Protein AF-A0A380MY79-F1 (afdb_monomer)

Radius of gyration: 22.29 Å; Cα contacts (8 Å, |Δi|>4): 73; chains: 1; bounding box: 69×25×64 Å

Sequence (137 aa):
MMRQILLFMTLLFFSVSGFASNVRINKLVNLNFEYVRLVKLVSDDCLKTTQKLLGLPDSQDLWISAMGCYSFLLEKREKLEREVLIPLRRLKFPQGELTQKEKDFVALVYIADDNIEEIAKQLEPLIKKYRFKKKRK

Foldseek 3Di:
DPPVVVVVVVVVVVVVL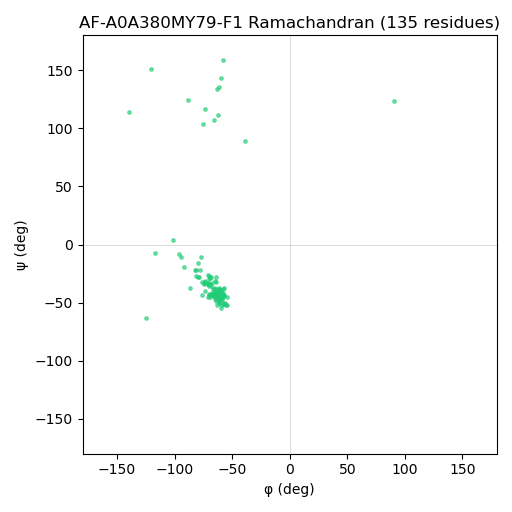QVVLVVLLVVLLVVCVVVLVVLLVLLVVLLVLLVVCVVDPDDVVSVVSNVVSLVVLVVSLVCLVVSPVVSVVPRPNDPDDDDPSSVVSVVSSVSSNVSSVVSCVRVVVVVVVVVVVVVVD

Structure (mmCIF, N/CA/C/O backbone):
data_AF-A0A380MY79-F1
#
_entry.id   AF-A0A380MY79-F1
#
loop_
_atom_site.group_PDB
_atom_site.id
_atom_site.type_symbol
_atom_site.label_atom_id
_atom_site.label_alt_id
_atom_site.label_comp_id
_atom_site.label_asym_id
_atom_site.label_entity_id
_atom_site.label_seq_id
_atom_site.pdbx_PDB_ins_code
_atom_site.Cartn_x
_atom_site.Cartn_y
_atom_site.Cartn_z
_atom_site.occupancy
_atom_site.B_iso_or_equiv
_atom_site.auth_seq_id
_atom_site.auth_comp_id
_atom_site.auth_asym_id
_atom_site.auth_atom_id
_atom_site.pdbx_PDB_model_num
ATOM 1 N N . MET A 1 1 ? -41.201 -15.421 39.524 1.00 53.03 1 MET A N 1
ATOM 2 C CA . MET A 1 1 ? -40.359 -14.202 39.461 1.00 53.03 1 MET A CA 1
ATOM 3 C C . MET A 1 1 ? -38.878 -14.450 39.102 1.00 53.03 1 MET A C 1
ATOM 5 O O . MET A 1 1 ? -38.112 -13.506 39.159 1.00 53.03 1 MET A O 1
ATOM 9 N N . MET A 1 2 ? -38.446 -15.642 38.647 1.00 50.81 2 MET A N 1
ATOM 10 C CA . MET A 1 2 ? -37.028 -15.881 38.273 1.00 50.81 2 MET A CA 1
ATOM 11 C C . MET A 1 2 ? -36.694 -15.745 36.771 1.00 50.81 2 MET A C 1
ATOM 13 O O . MET A 1 2 ? -35.526 -15.754 36.401 1.00 50.81 2 MET A O 1
ATOM 17 N N . ARG A 1 3 ? -37.686 -15.595 35.880 1.00 48.75 3 ARG A N 1
ATOM 18 C CA . ARG A 1 3 ? -37.451 -15.568 34.418 1.00 48.75 3 ARG A CA 1
ATOM 19 C C . ARG A 1 3 ? -36.981 -14.218 33.857 1.00 48.75 3 ARG A C 1
ATOM 21 O O . ARG A 1 3 ? -36.368 -14.203 32.798 1.00 48.75 3 ARG A O 1
ATOM 28 N N . GLN A 1 4 ? -37.230 -13.102 34.546 1.00 49.47 4 GLN A N 1
ATOM 29 C CA . GLN A 1 4 ? -36.862 -11.765 34.046 1.00 49.47 4 GLN A CA 1
ATOM 30 C C . GLN A 1 4 ? -35.391 -11.392 34.307 1.00 49.47 4 GLN A C 1
ATOM 32 O O . GLN A 1 4 ? -34.831 -10.587 33.570 1.00 49.47 4 GLN A O 1
ATOM 37 N N . ILE A 1 5 ? -34.729 -12.025 35.283 1.00 55.19 5 ILE A N 1
ATOM 38 C CA . ILE A 1 5 ? -33.322 -11.736 35.624 1.00 55.19 5 ILE A CA 1
ATOM 39 C C . ILE A 1 5 ? -32.357 -12.307 34.564 1.00 55.19 5 ILE A C 1
ATOM 41 O O . ILE A 1 5 ? -31.341 -11.691 34.245 1.00 55.19 5 ILE A O 1
ATOM 45 N N . LEU A 1 6 ? -32.706 -13.437 33.937 1.00 49.19 6 LEU A N 1
ATOM 46 C CA . LEU A 1 6 ? -31.890 -14.074 32.890 1.00 49.19 6 LEU A CA 1
ATOM 47 C C . LEU A 1 6 ? -31.851 -13.287 31.564 1.00 49.19 6 LEU A C 1
ATOM 49 O O . LEU A 1 6 ? -30.859 -13.354 30.836 1.00 49.19 6 LEU A O 1
ATOM 53 N N . LEU A 1 7 ? -32.889 -12.500 31.267 1.00 49.69 7 LEU A N 1
ATOM 54 C CA . LEU A 1 7 ? -32.935 -11.632 30.082 1.00 49.69 7 LEU A CA 1
ATOM 55 C C . LEU A 1 7 ? -32.076 -10.368 30.246 1.00 49.69 7 LEU A C 1
ATOM 57 O O . LEU A 1 7 ? -31.468 -9.909 29.285 1.00 49.69 7 LEU A O 1
ATOM 61 N N . PHE A 1 8 ? -31.951 -9.839 31.465 1.00 47.34 8 PHE A N 1
ATOM 62 C CA . PHE A 1 8 ? -31.113 -8.662 31.724 1.00 47.34 8 PHE A CA 1
ATOM 63 C C . PHE A 1 8 ? -29.611 -8.982 31.713 1.00 47.34 8 PHE A C 1
ATOM 65 O O . PHE A 1 8 ? -28.807 -8.173 31.253 1.00 47.34 8 PHE A O 1
ATOM 72 N N . MET A 1 9 ? -29.223 -10.181 32.160 1.00 46.88 9 MET A N 1
ATOM 73 C CA . MET A 1 9 ? -27.822 -10.616 32.141 1.00 46.88 9 MET A CA 1
ATOM 74 C C . MET A 1 9 ? -27.304 -10.901 30.726 1.00 46.88 9 MET A C 1
ATOM 76 O O . MET A 1 9 ? -26.146 -10.625 30.444 1.00 46.88 9 MET A O 1
ATOM 80 N N . THR A 1 10 ? -28.140 -11.387 29.806 1.00 51.31 10 THR A N 1
ATOM 81 C CA . THR A 1 10 ? -27.714 -11.651 28.419 1.00 51.31 10 THR A CA 1
ATOM 82 C C . THR A 1 10 ? -27.517 -10.370 27.602 1.00 51.31 10 THR A C 1
ATOM 84 O O . THR A 1 10 ? -26.600 -10.317 26.787 1.00 51.31 10 THR A O 1
ATOM 87 N N . LEU A 1 11 ? -28.271 -9.298 27.869 1.00 46.75 11 LEU A N 1
ATOM 88 C CA . LEU A 1 11 ? -28.120 -8.006 27.180 1.00 46.75 11 LEU A CA 1
ATOM 89 C C . LEU A 1 11 ? -26.834 -7.242 27.549 1.00 46.75 11 LEU A C 1
ATOM 91 O O . LEU A 1 11 ? -26.320 -6.480 26.730 1.00 46.75 11 LEU A O 1
ATOM 95 N N . LEU A 1 12 ? -26.270 -7.470 28.739 1.00 47.84 12 LEU A N 1
ATOM 96 C CA . LEU A 1 12 ? -25.027 -6.819 29.172 1.00 47.84 12 LEU A CA 1
ATOM 97 C C . LEU A 1 12 ? -23.764 -7.433 28.548 1.00 47.84 12 LEU A C 1
ATOM 99 O O . LEU A 1 12 ? -22.750 -6.749 28.444 1.00 47.84 12 LEU A O 1
ATOM 103 N N . PHE A 1 13 ? -23.803 -8.684 28.080 1.00 46.03 13 PHE A N 1
ATOM 104 C CA . PHE A 1 13 ? -22.636 -9.303 27.435 1.00 46.03 13 PHE A CA 1
ATOM 105 C C . PHE A 1 13 ? -22.465 -8.901 25.962 1.00 46.03 13 PHE A C 1
ATOM 107 O O . PHE A 1 13 ? -21.334 -8.860 25.480 1.00 46.03 13 PHE A O 1
ATOM 114 N N . PHE A 1 14 ? -23.543 -8.546 25.252 1.00 46.09 14 PHE A N 1
ATOM 115 C CA . PHE A 1 14 ? -23.455 -8.149 23.838 1.00 46.09 14 PHE A CA 1
ATOM 116 C C . PHE A 1 14 ? -22.973 -6.703 23.630 1.00 46.09 14 PHE A C 1
ATOM 118 O O . PHE A 1 14 ? -22.326 -6.408 22.622 1.00 46.09 14 PHE A O 1
ATOM 125 N N . SER A 1 15 ? -23.214 -5.798 24.582 1.00 46.09 15 SER A N 1
ATOM 126 C CA . SER A 1 15 ? -22.810 -4.387 24.473 1.00 46.09 15 SER A CA 1
ATOM 127 C C . SER A 1 15 ? -21.327 -4.145 24.795 1.00 46.09 15 SER A C 1
ATOM 129 O O . SER A 1 15 ? -20.705 -3.250 24.218 1.00 46.09 15 SER A O 1
ATOM 131 N N . VAL A 1 16 ? -20.713 -4.977 25.642 1.00 52.81 16 VAL A N 1
ATOM 132 C CA . VAL A 1 16 ? -19.299 -4.826 26.042 1.00 52.81 16 VAL A CA 1
ATOM 133 C C . VAL A 1 16 ? -18.338 -5.172 24.895 1.00 52.81 16 VAL A C 1
ATOM 135 O O . VAL A 1 16 ? -17.301 -4.523 24.730 1.00 52.81 16 VAL A O 1
ATOM 138 N N . SER A 1 17 ? -18.689 -6.143 24.044 1.00 54.09 17 SER A N 1
ATOM 139 C CA . SER A 1 17 ? -17.860 -6.538 22.895 1.00 54.09 17 SER A CA 1
ATOM 140 C C . SER A 1 17 ? -17.759 -5.466 21.804 1.00 54.09 17 SER A C 1
ATOM 142 O O . SER A 1 17 ? -16.703 -5.334 21.177 1.00 54.09 17 SER A O 1
ATOM 144 N N . GLY A 1 18 ? -18.819 -4.678 21.593 1.00 55.28 18 GLY A N 1
ATOM 145 C CA . GLY A 1 18 ? -18.816 -3.578 20.622 1.00 55.28 18 GLY A CA 1
A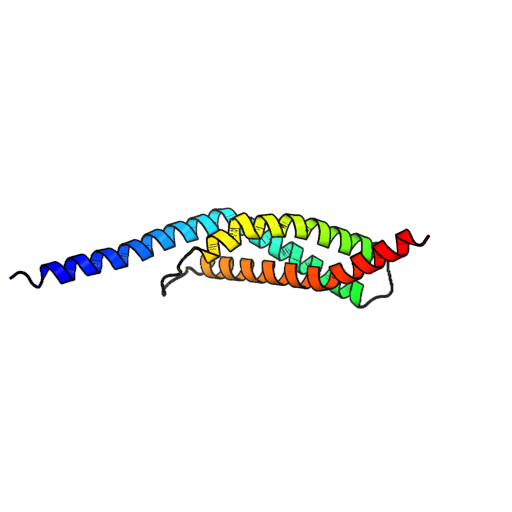TOM 146 C C . GLY A 1 18 ? -17.926 -2.418 21.072 1.00 55.28 18 GLY A C 1
ATOM 147 O O . GLY A 1 18 ? -17.092 -1.933 20.310 1.00 55.28 18 GLY A O 1
ATOM 148 N N . PHE A 1 19 ? -18.016 -2.049 22.353 1.00 57.03 19 PHE A N 1
ATOM 149 C CA . PHE A 1 19 ? -17.244 -0.945 22.930 1.00 57.03 19 PHE A CA 1
ATOM 150 C C . PHE A 1 19 ? -15.732 -1.219 22.930 1.00 57.03 19 PHE A C 1
ATOM 152 O O . PHE A 1 19 ? -14.936 -0.377 22.513 1.00 57.03 19 PHE A O 1
ATOM 159 N N . ALA A 1 20 ? -15.321 -2.429 23.327 1.00 59.22 20 ALA A N 1
ATOM 160 C CA . ALA A 1 20 ? -13.911 -2.819 23.330 1.00 59.22 20 ALA A CA 1
ATOM 161 C C . ALA A 1 20 ? -13.303 -2.876 21.916 1.00 59.22 20 ALA A C 1
ATOM 163 O O . ALA A 1 20 ? -12.116 -2.595 21.743 1.00 59.22 20 ALA A O 1
ATOM 164 N N . SER A 1 21 ? -14.104 -3.221 20.905 1.00 64.25 21 SER A N 1
ATOM 165 C CA . SER A 1 21 ? -13.662 -3.259 19.506 1.00 64.25 21 SER A CA 1
ATOM 166 C C . SER A 1 21 ? -13.497 -1.846 18.932 1.00 64.25 21 SER A C 1
ATOM 168 O O . SER A 1 21 ? -12.478 -1.572 18.296 1.00 64.25 21 SER A O 1
ATOM 170 N N . ASN A 1 22 ? -14.409 -0.923 19.263 1.00 69.06 22 ASN A N 1
ATOM 171 C CA . ASN A 1 22 ? -14.333 0.489 18.863 1.00 69.06 22 ASN A CA 1
ATOM 172 C C . ASN A 1 22 ? -13.107 1.215 19.448 1.00 69.06 22 ASN A C 1
ATOM 174 O O . ASN A 1 22 ? -12.420 1.956 18.749 1.00 69.06 22 ASN A O 1
ATOM 178 N N . VAL A 1 23 ? -12.748 0.956 20.709 1.00 74.75 23 VAL A N 1
ATOM 179 C CA . VAL A 1 23 ? -11.529 1.544 21.301 1.00 74.75 23 VAL A CA 1
ATOM 180 C C . VAL A 1 23 ? -10.260 1.029 20.606 1.00 74.75 23 VAL A C 1
ATOM 182 O O . VAL A 1 23 ? -9.307 1.781 20.389 1.00 74.75 23 VAL A O 1
ATOM 185 N N . ARG A 1 24 ? -10.235 -0.255 20.222 1.00 82.44 24 ARG A N 1
ATOM 186 C CA . ARG A 1 24 ? -9.073 -0.865 19.559 1.00 82.44 24 ARG A CA 1
ATOM 187 C C . ARG A 1 24 ? -8.879 -0.351 18.135 1.00 82.44 24 ARG A C 1
ATOM 189 O O . ARG A 1 24 ? -7.738 -0.069 17.771 1.00 82.44 24 ARG A O 1
ATOM 196 N N . ILE A 1 25 ? -9.953 -0.203 17.352 1.00 85.94 25 ILE A N 1
ATOM 197 C CA . ILE A 1 25 ? -9.837 0.332 15.990 1.00 85.94 25 ILE A CA 1
ATOM 198 C C . ILE A 1 25 ? -9.421 1.802 15.999 1.00 85.94 25 ILE A C 1
ATOM 200 O O . ILE A 1 25 ? -8.506 2.170 15.270 1.00 85.94 25 ILE A O 1
ATOM 204 N N . ASN A 1 26 ? -9.987 2.618 16.890 1.00 87.50 26 ASN A N 1
ATOM 205 C CA . ASN A 1 26 ? -9.616 4.024 17.005 1.00 87.50 26 ASN A CA 1
ATOM 206 C C . ASN A 1 26 ? -8.118 4.190 17.321 1.00 87.50 26 ASN A C 1
ATOM 208 O O . ASN A 1 26 ? -7.421 4.987 16.690 1.00 87.50 26 ASN A O 1
ATOM 212 N N . LYS A 1 27 ? -7.596 3.370 18.244 1.00 89.69 27 LYS A N 1
ATOM 213 C CA . LYS A 1 27 ? -6.163 3.336 18.562 1.00 89.69 27 LYS A CA 1
ATOM 214 C C . LYS A 1 27 ? -5.321 2.916 17.355 1.00 89.69 27 LYS A C 1
ATOM 216 O O . LYS A 1 27 ? -4.312 3.560 17.079 1.00 89.69 27 LYS A O 1
ATOM 221 N N . LEU A 1 28 ? -5.729 1.867 16.635 1.00 90.94 28 LEU A N 1
ATOM 222 C CA . LEU A 1 28 ? -5.031 1.396 15.435 1.00 90.94 28 LEU A CA 1
ATOM 223 C C . LEU A 1 28 ? -4.956 2.493 14.365 1.00 90.94 28 LEU A C 1
ATOM 225 O O . LEU A 1 28 ? -3.874 2.758 13.842 1.00 90.94 28 LEU A O 1
ATOM 229 N N . VAL A 1 29 ? -6.087 3.147 14.097 1.00 92.12 29 VAL A N 1
ATOM 230 C CA . VAL A 1 29 ? -6.218 4.245 13.134 1.00 92.12 29 VAL A CA 1
ATOM 231 C C . VAL A 1 29 ? -5.311 5.401 13.531 1.00 92.12 29 VAL A C 1
ATOM 233 O O . VAL A 1 29 ? -4.471 5.810 12.741 1.00 92.12 29 VAL A O 1
ATOM 236 N N . ASN A 1 30 ? -5.413 5.909 14.759 1.00 92.12 30 ASN A N 1
ATOM 237 C CA . ASN A 1 30 ? -4.636 7.079 15.175 1.00 92.12 30 ASN A CA 1
ATOM 238 C C . ASN A 1 30 ? -3.122 6.835 15.178 1.00 92.12 30 ASN A C 1
ATOM 240 O O . ASN A 1 30 ? -2.370 7.759 14.887 1.00 92.12 30 ASN A O 1
ATOM 244 N N . LEU A 1 31 ? -2.677 5.609 15.465 1.00 94.56 31 LEU A N 1
ATOM 245 C CA . LEU A 1 31 ? -1.256 5.260 15.429 1.00 94.56 31 LEU A CA 1
ATOM 246 C C . LEU A 1 31 ? -0.708 5.122 14.003 1.00 94.56 31 LEU A C 1
ATOM 248 O O . LEU A 1 31 ? 0.461 5.422 13.778 1.00 94.56 31 LEU A O 1
ATOM 252 N N . ASN A 1 32 ? -1.525 4.665 13.048 1.00 95.81 32 ASN A N 1
ATOM 253 C CA . ASN A 1 32 ? -1.025 4.214 11.746 1.00 95.81 32 ASN A CA 1
ATOM 254 C C . ASN A 1 32 ? -1.524 5.023 10.546 1.00 95.81 32 ASN A C 1
ATOM 256 O O . ASN A 1 32 ? -1.042 4.784 9.443 1.00 95.81 32 ASN A O 1
ATOM 260 N N . PHE A 1 33 ? -2.461 5.961 10.710 1.00 94.56 33 PHE A N 1
ATOM 261 C CA . PHE A 1 33 ? -3.110 6.637 9.577 1.00 94.56 33 PHE A CA 1
ATOM 262 C C . PHE A 1 33 ? -2.113 7.289 8.611 1.00 94.56 33 PHE A C 1
ATOM 264 O O . PHE A 1 33 ? -2.136 7.010 7.415 1.00 94.56 33 PHE A O 1
ATOM 271 N N . GLU A 1 34 ? -1.196 8.108 9.131 1.00 93.94 34 GLU A N 1
ATOM 272 C CA . GLU A 1 34 ? -0.201 8.803 8.304 1.00 93.94 34 GLU A CA 1
ATOM 273 C C . GLU A 1 34 ? 0.817 7.842 7.690 1.00 93.94 34 GLU A C 1
ATOM 275 O O . GLU A 1 34 ? 1.211 7.999 6.534 1.00 93.94 34 GLU A O 1
ATOM 280 N N . TYR A 1 35 ? 1.191 6.791 8.424 1.00 94.44 35 TYR A N 1
ATOM 281 C CA . TYR A 1 35 ? 2.046 5.739 7.887 1.00 94.44 35 TYR A CA 1
ATOM 282 C C . TYR A 1 35 ? 1.378 5.037 6.696 1.00 94.44 35 TYR A C 1
ATOM 284 O O . TYR A 1 35 ? 1.990 4.917 5.637 1.00 94.44 35 TYR A O 1
ATOM 292 N N . VAL A 1 36 ? 0.111 4.637 6.825 1.00 95.75 36 VAL A N 1
ATOM 293 C CA . VAL A 1 36 ? -0.637 3.982 5.744 1.00 95.75 36 VAL A CA 1
ATOM 294 C C . VAL A 1 36 ? -0.829 4.927 4.555 1.00 95.75 36 VAL A C 1
ATOM 296 O O . VAL A 1 36 ? -0.647 4.498 3.417 1.00 95.75 36 VAL A O 1
ATOM 299 N N . ARG A 1 37 ? -1.114 6.220 4.778 1.00 95.31 37 ARG A N 1
ATOM 300 C CA . ARG A 1 37 ? -1.169 7.217 3.690 1.00 95.31 37 ARG A CA 1
ATOM 301 C C . ARG A 1 37 ? 0.148 7.317 2.933 1.00 95.31 37 ARG A C 1
ATOM 303 O O . ARG A 1 37 ? 0.127 7.352 1.705 1.00 95.31 37 ARG A O 1
ATOM 310 N N . LEU A 1 38 ? 1.274 7.349 3.647 1.00 93.69 38 LEU A N 1
ATOM 311 C CA . LEU A 1 38 ? 2.600 7.381 3.034 1.00 93.69 38 LEU A CA 1
ATOM 312 C C . LEU A 1 38 ? 2.850 6.122 2.198 1.00 93.69 38 LEU A C 1
ATOM 314 O O . LEU A 1 38 ? 3.278 6.230 1.052 1.00 93.69 38 LEU A O 1
ATOM 318 N N . VAL A 1 39 ? 2.563 4.938 2.747 1.00 94.25 39 VAL A N 1
ATOM 319 C CA . VAL A 1 39 ? 2.732 3.671 2.019 1.00 94.25 39 VAL A CA 1
ATOM 320 C C . VAL A 1 39 ? 1.856 3.653 0.770 1.00 94.25 39 VAL A C 1
ATOM 322 O O . VAL A 1 39 ? 2.361 3.339 -0.304 1.00 94.25 39 VAL A O 1
ATOM 325 N N . LYS A 1 40 ? 0.590 4.073 0.876 1.00 95.25 40 LYS A N 1
ATOM 326 C CA . LYS A 1 40 ? -0.322 4.189 -0.266 1.00 95.25 40 LYS A CA 1
ATOM 327 C C . LYS A 1 40 ? 0.252 5.114 -1.338 1.00 95.25 40 LYS A C 1
ATOM 329 O O . LYS A 1 40 ? 0.355 4.703 -2.490 1.00 95.25 40 LYS A O 1
ATOM 334 N N . LEU A 1 41 ? 0.675 6.324 -0.966 1.00 93.56 41 LEU A N 1
ATOM 335 C CA . LEU A 1 41 ? 1.248 7.299 -1.899 1.00 93.56 41 LEU A CA 1
ATOM 336 C C . LEU A 1 41 ? 2.459 6.729 -2.649 1.00 93.56 41 LEU A C 1
ATOM 338 O O . LEU A 1 41 ? 2.505 6.777 -3.874 1.00 93.56 41 LEU A O 1
ATOM 342 N N . VAL A 1 42 ? 3.414 6.148 -1.919 1.00 92.31 42 VAL A N 1
ATOM 343 C CA . VAL A 1 42 ? 4.615 5.574 -2.540 1.00 92.31 42 VAL A CA 1
ATOM 344 C C . VAL A 1 42 ? 4.262 4.364 -3.406 1.00 92.31 42 VAL A C 1
ATOM 346 O O . VAL A 1 42 ? 4.818 4.205 -4.490 1.00 92.31 42 VAL A O 1
ATOM 349 N N . SER A 1 43 ? 3.315 3.531 -2.970 1.00 94.44 43 SER A N 1
ATOM 350 C CA . SER A 1 43 ? 2.863 2.379 -3.751 1.00 94.44 43 SER A CA 1
ATOM 351 C C . SER A 1 43 ? 2.218 2.798 -5.080 1.00 94.44 43 SER A C 1
ATOM 353 O O . SER A 1 43 ? 2.545 2.206 -6.103 1.00 94.44 43 SER A O 1
ATOM 355 N N . ASP A 1 44 ? 1.416 3.870 -5.121 1.00 94.44 44 ASP A N 1
ATOM 356 C CA . ASP A 1 44 ? 0.834 4.385 -6.370 1.00 94.44 44 ASP A CA 1
ATOM 357 C C . ASP A 1 44 ? 1.917 4.827 -7.365 1.00 94.44 44 ASP A C 1
ATOM 359 O O . ASP A 1 44 ? 1.849 4.535 -8.563 1.00 94.44 44 ASP A O 1
ATOM 363 N N . ASP A 1 45 ? 2.933 5.544 -6.885 1.00 93.00 45 ASP A N 1
ATOM 364 C CA . ASP A 1 45 ? 4.016 6.034 -7.740 1.00 93.00 45 ASP A CA 1
ATOM 365 C C . ASP A 1 45 ? 4.924 4.897 -8.222 1.00 93.00 45 ASP A C 1
ATOM 367 O O . ASP A 1 45 ? 5.376 4.884 -9.375 1.00 93.00 45 ASP A O 1
ATOM 371 N N . CYS A 1 46 ? 5.123 3.881 -7.386 1.00 92.75 46 CYS A N 1
ATOM 372 C CA . CYS A 1 46 ? 5.820 2.666 -7.775 1.00 92.75 46 CYS A CA 1
ATOM 373 C C . CYS A 1 46 ? 5.030 1.819 -8.778 1.00 92.75 46 CYS A C 1
ATOM 375 O O . CYS A 1 46 ? 5.633 1.251 -9.692 1.00 92.75 46 CYS A O 1
ATOM 377 N N . LEU A 1 47 ? 3.699 1.790 -8.687 1.00 92.56 47 LEU A N 1
ATOM 378 C CA . LEU A 1 47 ? 2.840 1.1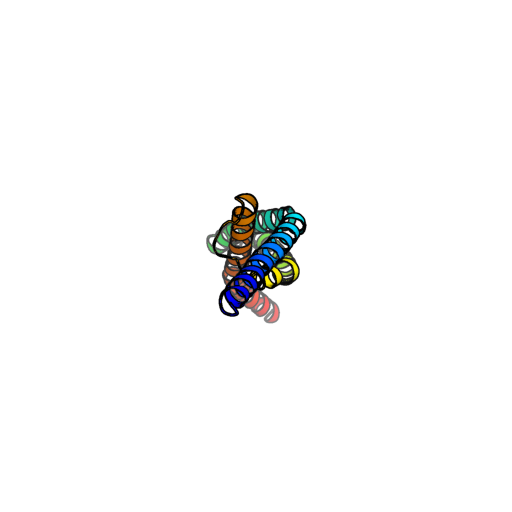15 -9.658 1.00 92.56 47 LEU A CA 1
ATOM 379 C C . LEU A 1 47 ? 2.967 1.772 -11.041 1.00 92.56 47 LEU A C 1
ATOM 381 O O . LEU A 1 47 ? 3.236 1.086 -12.026 1.00 92.56 47 LEU A O 1
ATOM 385 N N . LYS A 1 48 ? 2.918 3.111 -11.111 1.00 92.31 48 LYS A N 1
ATOM 386 C CA . LYS A 1 48 ? 3.165 3.861 -12.360 1.00 92.31 48 LYS A CA 1
ATOM 387 C C . LYS A 1 48 ? 4.558 3.586 -12.928 1.00 92.31 48 LYS A C 1
ATOM 389 O O . LYS A 1 48 ? 4.717 3.433 -14.138 1.00 92.31 48 LYS A O 1
ATOM 394 N N . THR A 1 49 ? 5.577 3.548 -12.070 1.00 90.25 49 THR A N 1
ATOM 395 C CA . THR A 1 49 ? 6.966 3.276 -12.481 1.00 90.25 49 THR A CA 1
ATOM 396 C C . THR A 1 49 ? 7.101 1.873 -13.065 1.00 90.25 49 THR A C 1
ATOM 398 O O . THR A 1 49 ? 7.715 1.693 -14.116 1.00 90.25 49 THR A O 1
ATOM 401 N N . THR A 1 50 ? 6.464 0.889 -12.433 1.00 88.50 50 THR A N 1
ATOM 402 C CA . THR A 1 50 ? 6.479 -0.504 -12.887 1.00 88.50 50 THR A CA 1
ATOM 403 C C . THR A 1 50 ? 5.735 -0.673 -14.211 1.00 88.50 50 THR A C 1
ATOM 405 O O . THR A 1 50 ? 6.253 -1.297 -15.134 1.00 88.50 50 THR A O 1
ATOM 408 N N . GLN A 1 51 ? 4.575 -0.032 -14.366 1.00 89.44 51 GLN A N 1
ATOM 409 C CA . GLN A 1 51 ? 3.830 -0.018 -15.628 1.00 89.44 51 GLN A CA 1
ATOM 410 C C . GLN A 1 51 ? 4.641 0.605 -16.772 1.00 89.44 51 GLN A C 1
ATOM 412 O O . GLN A 1 51 ? 4.665 0.064 -17.877 1.00 89.44 51 GLN A O 1
ATOM 417 N N . LYS A 1 52 ? 5.356 1.710 -16.513 1.00 89.50 52 LYS A N 1
ATOM 418 C CA . LYS A 1 52 ? 6.264 2.321 -17.499 1.00 89.50 52 LYS A CA 1
ATOM 419 C C . LYS A 1 52 ? 7.392 1.374 -17.901 1.00 89.50 52 LYS A C 1
ATOM 421 O O . LYS A 1 52 ? 7.700 1.289 -19.085 1.00 89.50 52 LYS A O 1
ATOM 426 N N . LEU A 1 53 ? 7.982 0.658 -16.940 1.00 86.06 53 LEU A N 1
ATOM 427 C CA . LEU A 1 53 ? 9.027 -0.330 -17.212 1.00 86.06 53 LEU A CA 1
ATOM 428 C C . LEU A 1 53 ? 8.517 -1.469 -18.110 1.00 86.06 53 LEU A C 1
ATOM 430 O O . LEU A 1 53 ? 9.237 -1.906 -19.000 1.00 86.06 53 LEU A O 1
ATOM 434 N N . LEU A 1 54 ? 7.280 -1.933 -17.905 1.00 83.00 54 LEU A N 1
ATOM 435 C CA . LEU A 1 54 ? 6.672 -2.987 -18.726 1.00 83.00 54 LEU A CA 1
ATOM 436 C C . LEU A 1 54 ? 6.362 -2.537 -20.164 1.00 83.00 54 LEU A C 1
ATOM 438 O O . LEU A 1 54 ? 6.341 -3.371 -21.067 1.00 83.00 54 LEU A O 1
ATOM 442 N N . GLY A 1 55 ? 6.092 -1.245 -20.371 1.00 81.81 55 GLY A N 1
ATOM 443 C CA . GLY A 1 55 ? 5.679 -0.690 -21.663 1.00 81.81 55 GLY A CA 1
ATOM 444 C C . GLY A 1 55 ? 6.804 -0.124 -22.535 1.00 81.81 55 GLY A C 1
ATOM 445 O O . GLY A 1 55 ? 6.554 0.189 -23.698 1.00 81.81 55 GLY A O 1
ATOM 446 N N . LEU A 1 56 ? 8.021 0.039 -22.008 1.00 76.12 56 LEU A N 1
ATOM 447 C CA . LEU A 1 56 ? 9.133 0.689 -22.708 1.00 76.12 56 LEU A CA 1
ATOM 448 C C . LEU A 1 56 ? 10.340 -0.251 -22.869 1.00 76.12 56 LEU A C 1
ATOM 450 O O . LEU A 1 56 ? 10.559 -1.122 -22.028 1.00 76.12 56 LEU A O 1
ATOM 454 N N . PRO A 1 57 ? 11.154 -0.083 -23.931 1.00 63.12 57 PRO A N 1
ATOM 455 C CA . PRO A 1 57 ? 12.422 -0.798 -24.059 1.00 63.12 57 PRO A CA 1
ATOM 456 C C . PRO A 1 57 ? 13.356 -0.478 -22.879 1.00 63.12 57 PRO A C 1
ATOM 458 O O . PRO A 1 57 ? 13.371 0.657 -22.405 1.00 63.12 57 PRO A O 1
ATOM 461 N N . ASP A 1 58 ? 14.114 -1.490 -22.429 1.00 67.31 58 ASP A N 1
ATOM 462 C CA . ASP A 1 58 ? 15.034 -1.497 -21.273 1.00 67.31 58 ASP A CA 1
ATOM 463 C C . ASP A 1 58 ? 15.823 -0.176 -21.111 1.00 67.31 58 ASP A C 1
ATOM 465 O O . ASP A 1 58 ? 16.941 -0.029 -21.607 1.00 67.31 58 ASP A O 1
ATOM 469 N N . SER A 1 59 ? 15.265 0.784 -20.369 1.00 79.94 59 SER A N 1
ATOM 470 C CA . SER A 1 59 ? 16.007 1.943 -19.874 1.00 79.94 59 SER A CA 1
ATOM 471 C C . SER A 1 59 ? 16.625 1.579 -18.532 1.00 79.94 59 SER A C 1
ATOM 473 O O . SER A 1 59 ? 15.927 1.172 -17.599 1.00 79.94 59 SER A O 1
ATOM 475 N N . GLN A 1 60 ? 17.944 1.728 -18.429 1.00 82.00 60 GLN A N 1
ATOM 476 C CA . GLN A 1 60 ? 18.680 1.467 -17.196 1.00 82.00 60 GLN A CA 1
ATOM 477 C C . GLN A 1 60 ? 18.148 2.307 -16.024 1.00 82.00 60 GLN A C 1
ATOM 479 O O . GLN A 1 60 ? 18.039 1.792 -14.911 1.00 82.00 60 GLN A O 1
ATOM 484 N N . ASP A 1 61 ? 17.747 3.554 -16.277 1.00 86.25 61 ASP A N 1
ATOM 485 C CA . ASP A 1 61 ? 17.213 4.450 -15.249 1.00 86.25 61 ASP A CA 1
ATOM 486 C C . ASP A 1 61 ? 15.851 3.972 -14.735 1.00 86.25 61 ASP A C 1
ATOM 488 O O . ASP A 1 61 ? 15.640 3.899 -13.524 1.00 86.25 61 ASP A O 1
ATOM 492 N N . LEU A 1 62 ? 14.953 3.548 -15.636 1.00 85.31 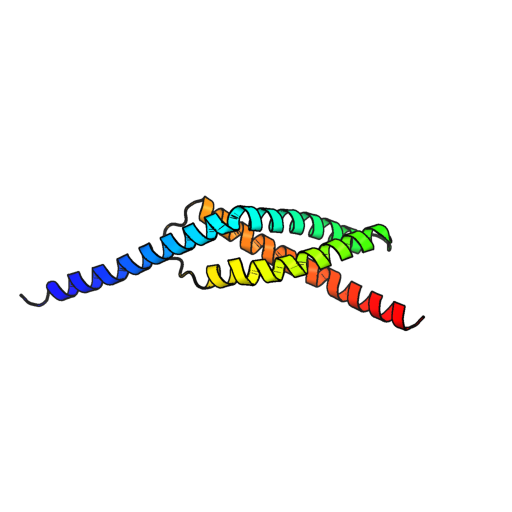62 LEU A N 1
ATOM 493 C CA . LEU A 1 62 ? 13.656 2.974 -15.248 1.00 85.31 62 LEU A CA 1
ATOM 494 C C . LEU A 1 62 ? 13.835 1.705 -14.411 1.00 85.31 62 LEU A C 1
ATOM 496 O O . LEU A 1 62 ? 13.103 1.493 -13.444 1.00 85.31 62 LEU A O 1
ATOM 500 N N . TRP A 1 63 ? 14.833 0.887 -14.743 1.00 86.44 63 TRP A N 1
ATOM 501 C CA . TRP A 1 63 ? 15.191 -0.284 -13.954 1.00 86.44 63 TRP A CA 1
ATOM 502 C C . TRP A 1 63 ? 15.695 0.072 -12.558 1.00 86.44 63 TRP A C 1
ATOM 504 O O . TRP A 1 63 ? 15.271 -0.555 -11.588 1.00 86.44 63 TRP A O 1
ATOM 514 N N . ILE A 1 64 ? 16.570 1.074 -12.427 1.00 87.38 64 ILE A N 1
ATOM 515 C CA . ILE A 1 64 ? 17.054 1.544 -11.121 1.00 87.38 64 ILE A CA 1
ATOM 516 C C . ILE A 1 64 ? 15.876 2.046 -10.278 1.00 87.38 64 ILE A C 1
ATOM 518 O O . ILE A 1 64 ? 15.744 1.646 -9.120 1.00 87.38 64 ILE A O 1
ATOM 522 N N . SER A 1 65 ? 14.982 2.850 -10.861 1.00 89.38 65 SER A N 1
ATOM 523 C CA . SER A 1 65 ? 13.783 3.341 -10.175 1.00 89.38 65 SER A CA 1
ATOM 524 C C .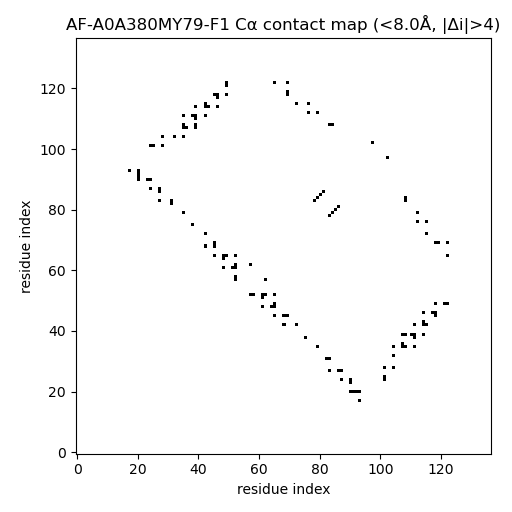 SER A 1 65 ? 12.857 2.203 -9.738 1.00 89.38 65 SER A C 1
ATOM 526 O O . SER A 1 65 ? 12.439 2.164 -8.582 1.00 89.38 65 SER A O 1
ATOM 528 N N . ALA A 1 66 ? 12.585 1.236 -10.617 1.00 88.25 66 ALA A N 1
ATOM 529 C CA . ALA A 1 66 ? 11.756 0.076 -10.299 1.00 88.25 66 ALA A CA 1
ATOM 530 C C . ALA A 1 66 ? 12.367 -0.795 -9.186 1.00 88.25 66 ALA A C 1
ATOM 532 O O . ALA A 1 66 ? 11.662 -1.232 -8.276 1.00 88.25 66 ALA A O 1
ATOM 533 N N . MET A 1 67 ? 13.687 -1.000 -9.203 1.00 86.75 67 MET A N 1
ATOM 534 C CA . MET A 1 67 ? 14.402 -1.721 -8.144 1.00 86.75 67 MET A CA 1
ATOM 535 C C . MET A 1 67 ? 14.377 -0.980 -6.803 1.00 86.75 67 MET A C 1
ATOM 537 O O . MET A 1 67 ? 14.236 -1.620 -5.756 1.00 86.75 67 MET A O 1
ATOM 541 N N . GLY A 1 68 ? 14.496 0.351 -6.825 1.00 88.38 68 GLY A N 1
ATOM 542 C CA . GLY A 1 68 ? 14.340 1.195 -5.640 1.00 88.38 68 GLY A CA 1
ATOM 543 C C . GLY A 1 68 ? 12.940 1.060 -5.041 1.00 88.38 68 GLY A C 1
ATOM 544 O O . GLY A 1 68 ? 12.804 0.784 -3.850 1.00 88.38 68 GLY A O 1
ATOM 545 N N . CYS A 1 69 ? 11.914 1.135 -5.891 1.00 89.06 69 CYS A N 1
ATOM 546 C CA . CYS A 1 69 ? 10.522 0.895 -5.521 1.00 89.06 69 CYS A CA 1
ATOM 547 C C . CYS A 1 69 ? 10.314 -0.473 -4.871 1.00 89.06 69 CYS A C 1
ATOM 549 O O . CYS A 1 69 ? 9.790 -0.560 -3.763 1.00 89.06 69 CYS A O 1
ATOM 551 N N . TYR A 1 70 ? 10.779 -1.541 -5.518 1.00 85.69 70 TYR A N 1
ATOM 552 C CA . TYR A 1 70 ? 10.648 -2.895 -4.987 1.00 85.69 70 TYR A CA 1
ATOM 553 C C . TYR A 1 70 ? 11.322 -3.054 -3.617 1.00 85.69 70 TYR A C 1
ATOM 555 O O . TYR A 1 70 ? 10.735 -3.614 -2.695 1.00 85.69 70 TYR A O 1
ATOM 563 N N . SER A 1 71 ? 12.533 -2.514 -3.455 1.00 87.06 71 SER A N 1
ATOM 564 C CA . SER A 1 71 ? 13.280 -2.617 -2.194 1.00 87.06 71 SER A CA 1
ATOM 565 C C . SER A 1 71 ? 12.584 -1.871 -1.055 1.00 87.06 71 SER A C 1
ATOM 567 O O . SER A 1 71 ? 12.445 -2.415 0.038 1.00 87.06 71 SER A O 1
ATOM 569 N N . PHE A 1 72 ? 12.092 -0.657 -1.319 1.00 85.25 72 PHE A N 1
ATOM 570 C CA . PHE A 1 72 ? 11.337 0.121 -0.338 1.00 85.25 72 PHE A CA 1
ATOM 571 C C . PHE A 1 72 ? 10.036 -0.585 0.060 1.00 85.25 72 PHE A C 1
ATOM 573 O O . PHE A 1 72 ? 9.714 -0.686 1.244 1.00 85.25 72 PHE A O 1
ATOM 580 N N . LEU A 1 73 ? 9.290 -1.109 -0.917 1.00 85.69 73 LEU A N 1
ATOM 581 C CA . LEU A 1 73 ? 7.999 -1.740 -0.656 1.00 85.69 73 LEU A CA 1
ATOM 582 C C . LEU A 1 73 ? 8.126 -3.069 0.088 1.00 85.69 73 LEU A C 1
ATOM 584 O O . LEU A 1 73 ? 7.240 -3.368 0.878 1.00 85.69 73 LEU A O 1
ATOM 588 N N . LEU A 1 74 ? 9.217 -3.827 -0.071 1.00 86.38 74 LEU A N 1
ATOM 589 C CA . LEU A 1 74 ? 9.468 -5.013 0.760 1.00 86.38 74 LEU A CA 1
ATOM 590 C C . LEU A 1 74 ? 9.541 -4.659 2.252 1.00 86.38 74 LEU A C 1
ATOM 592 O O . LEU A 1 74 ? 8.890 -5.308 3.070 1.00 86.38 74 LEU A O 1
ATOM 596 N N . GLU A 1 75 ? 10.276 -3.600 2.600 1.00 88.44 75 GLU A N 1
ATOM 597 C CA . GLU A 1 75 ? 10.371 -3.117 3.982 1.00 88.44 75 GLU A CA 1
ATOM 598 C C . GLU A 1 75 ? 9.005 -2.635 4.493 1.00 88.44 75 GLU A C 1
ATOM 600 O O . GLU A 1 75 ? 8.589 -2.949 5.612 1.00 88.44 75 GLU A O 1
ATOM 605 N N . LYS A 1 76 ? 8.266 -1.883 3.665 1.00 89.31 76 LYS A N 1
ATOM 606 C CA . LYS A 1 76 ? 6.955 -1.361 4.070 1.00 89.31 76 LYS A CA 1
ATOM 607 C C . LYS A 1 76 ? 5.894 -2.448 4.168 1.00 89.31 76 LYS A C 1
ATOM 609 O O . LYS A 1 76 ? 5.076 -2.364 5.074 1.00 89.31 76 LYS A O 1
ATOM 614 N N . ARG A 1 77 ? 5.934 -3.481 3.325 1.00 90.25 77 ARG A N 1
ATOM 615 C CA . ARG A 1 77 ? 5.011 -4.621 3.380 1.00 90.25 77 ARG A CA 1
ATOM 616 C C . ARG A 1 77 ? 5.094 -5.341 4.717 1.00 90.25 77 ARG A C 1
ATOM 618 O O . ARG A 1 77 ? 4.071 -5.615 5.330 1.00 90.25 77 ARG A O 1
ATOM 625 N N . GLU A 1 78 ? 6.307 -5.619 5.190 1.00 91.81 78 GLU A N 1
ATOM 626 C CA . GLU A 1 78 ? 6.502 -6.337 6.452 1.00 91.81 78 GLU A CA 1
ATOM 627 C C . GLU A 1 78 ? 5.937 -5.548 7.643 1.00 91.81 78 GLU A C 1
ATOM 629 O O . GLU A 1 78 ? 5.286 -6.106 8.530 1.00 91.81 78 GLU A O 1
ATOM 634 N N . LYS A 1 79 ? 6.154 -4.229 7.653 1.00 93.19 79 LYS A N 1
ATOM 635 C CA . LYS A 1 79 ? 5.601 -3.344 8.678 1.00 93.19 79 LYS A CA 1
ATOM 636 C C . LYS A 1 79 ? 4.077 -3.201 8.557 1.00 93.19 79 LYS A C 1
ATOM 638 O O . LYS A 1 79 ? 3.394 -3.333 9.569 1.00 93.19 79 LYS A O 1
ATOM 643 N N . LEU A 1 80 ? 3.544 -3.001 7.349 1.00 94.69 80 LEU A N 1
ATOM 644 C CA . LEU A 1 80 ? 2.103 -2.924 7.082 1.00 94.69 80 LEU A CA 1
ATOM 645 C C . LEU A 1 80 ? 1.382 -4.202 7.534 1.00 94.69 80 LEU A C 1
ATOM 647 O O . LEU A 1 80 ? 0.358 -4.119 8.211 1.00 94.69 80 LEU A O 1
ATOM 651 N N . GLU A 1 81 ? 1.943 -5.379 7.247 1.00 94.56 81 GLU A N 1
ATOM 652 C CA . GLU A 1 81 ? 1.363 -6.657 7.669 1.00 94.56 81 GLU A CA 1
ATOM 653 C C . GLU A 1 81 ? 1.318 -6.772 9.199 1.00 94.56 81 GLU A C 1
ATOM 655 O O . GLU A 1 81 ? 0.263 -7.032 9.782 1.00 94.56 81 GLU A O 1
ATOM 660 N N . ARG A 1 82 ? 2.454 -6.541 9.871 1.00 94.75 82 ARG A N 1
ATOM 661 C CA . ARG A 1 82 ? 2.573 -6.738 11.324 1.00 94.75 82 ARG A CA 1
ATOM 662 C C . ARG A 1 82 ? 1.814 -5.709 12.147 1.00 94.75 82 ARG A C 1
ATOM 664 O O . ARG A 1 82 ? 1.170 -6.075 13.129 1.00 94.75 82 ARG A O 1
ATOM 671 N N . GLU A 1 83 ? 1.935 -4.437 11.791 1.00 94.38 83 GLU A N 1
ATOM 672 C CA . GLU A 1 83 ? 1.423 -3.331 12.605 1.00 94.38 83 GLU A CA 1
ATOM 673 C C . GLU A 1 83 ? -0.002 -2.936 12.231 1.00 94.38 83 GLU A C 1
ATOM 675 O O . GLU A 1 83 ? -0.688 -2.316 13.045 1.00 94.38 83 GLU A O 1
ATOM 680 N N . VAL A 1 84 ? -0.468 -3.312 11.033 1.00 94.88 84 VAL A N 1
ATOM 681 C CA . VAL A 1 84 ? -1.767 -2.867 10.525 1.00 94.88 84 VAL A CA 1
ATOM 682 C C . VAL A 1 84 ? -2.672 -4.025 10.127 1.00 94.88 84 VAL A C 1
ATOM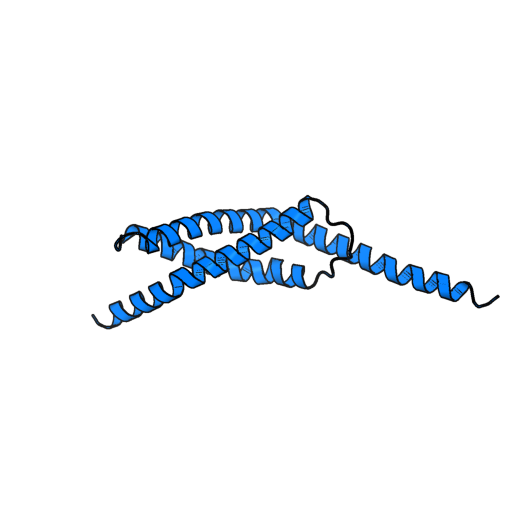 684 O O . VAL A 1 84 ? -3.704 -4.198 10.771 1.00 94.88 84 VAL A O 1
ATOM 687 N N . LEU A 1 85 ? -2.314 -4.845 9.134 1.00 93.44 85 LEU A N 1
ATOM 688 C CA . LEU A 1 85 ? -3.217 -5.878 8.600 1.00 93.44 85 LEU A CA 1
ATOM 689 C C . LEU A 1 85 ? -3.543 -6.965 9.627 1.00 93.44 85 LEU A C 1
ATOM 691 O O . LEU A 1 85 ? -4.715 -7.288 9.812 1.00 93.44 85 LEU A O 1
ATOM 695 N N . ILE A 1 86 ? -2.551 -7.509 10.339 1.00 92.69 86 ILE A N 1
ATOM 696 C CA . ILE A 1 86 ? -2.793 -8.530 11.370 1.00 92.69 86 ILE A CA 1
ATOM 697 C C . ILE A 1 86 ? -3.691 -7.979 12.494 1.00 92.69 86 ILE A C 1
ATOM 699 O O . ILE A 1 86 ? -4.688 -8.633 12.824 1.00 92.69 86 ILE A O 1
ATOM 703 N N . PRO A 1 87 ? -3.410 -6.801 13.091 1.00 91.12 87 PRO A N 1
ATOM 704 C CA . PRO A 1 87 ? -4.326 -6.175 14.040 1.00 91.12 87 PRO A CA 1
ATOM 705 C C . PRO A 1 87 ? -5.718 -5.926 13.460 1.00 91.12 87 PRO A C 1
ATOM 707 O O . PRO A 1 87 ? -6.698 -6.260 14.121 1.00 91.12 87 PRO A O 1
ATOM 710 N N . LEU A 1 88 ? -5.811 -5.409 12.232 1.00 89.56 88 LEU A N 1
ATOM 711 C CA . LEU A 1 88 ? -7.072 -5.095 11.561 1.00 89.56 88 LEU A CA 1
ATOM 712 C C . LEU A 1 88 ? -7.934 -6.346 11.349 1.00 89.56 88 LEU A C 1
ATOM 714 O O . LEU A 1 88 ? -9.108 -6.338 11.700 1.00 89.56 88 LEU A O 1
ATOM 718 N N . ARG A 1 89 ? -7.346 -7.455 10.877 1.00 88.19 89 ARG A N 1
ATOM 719 C CA . ARG A 1 89 ? -8.027 -8.754 10.687 1.00 88.19 89 ARG A CA 1
ATOM 720 C C . ARG A 1 89 ? -8.523 -9.365 12.004 1.00 88.19 89 ARG A C 1
ATOM 722 O O . ARG A 1 89 ? -9.486 -10.126 12.010 1.00 88.19 89 ARG A O 1
ATOM 729 N N . ARG A 1 90 ? -7.870 -9.055 13.130 1.00 87.94 90 ARG A N 1
ATOM 730 C CA . ARG A 1 90 ? -8.285 -9.506 14.474 1.00 87.94 90 ARG A CA 1
ATOM 731 C C . ARG A 1 90 ? -9.428 -8.678 15.053 1.00 87.94 90 ARG A C 1
ATOM 733 O O . ARG A 1 90 ? -10.038 -9.104 16.038 1.00 87.94 90 ARG A O 1
ATOM 740 N N . LEU A 1 91 ? -9.709 -7.504 14.490 1.00 83.94 91 LEU A N 1
ATOM 741 C CA . LEU A 1 91 ? -10.862 -6.713 14.887 1.00 83.94 91 LEU A CA 1
ATOM 742 C C . LEU A 1 91 ? -12.117 -7.376 14.328 1.00 83.94 91 LEU A C 1
ATOM 744 O O . LEU A 1 91 ? -12.316 -7.487 13.122 1.00 83.94 91 LEU A O 1
ATOM 748 N N . LYS A 1 92 ? -12.990 -7.822 15.229 1.00 72.75 92 LYS A N 1
ATOM 749 C CA . LYS A 1 92 ? -14.357 -8.169 14.857 1.00 72.75 92 LYS A CA 1
ATOM 750 C C . LYS A 1 92 ? -15.086 -6.851 14.657 1.00 72.75 92 LYS A C 1
ATOM 752 O O . LYS A 1 92 ? -15.379 -6.192 15.648 1.00 72.75 92 LYS A O 1
ATOM 757 N N . PHE A 1 93 ? -15.320 -6.451 13.410 1.00 69.62 93 PHE A N 1
ATOM 758 C CA . PHE A 1 93 ? -16.134 -5.279 13.098 1.00 69.62 93 PHE A CA 1
ATOM 759 C C . PHE A 1 93 ? -17.571 -5.571 13.539 1.00 69.62 93 PHE A C 1
ATOM 761 O O . PHE A 1 93 ? -18.231 -6.402 12.905 1.00 69.62 93 PHE A O 1
ATOM 768 N N . PRO A 1 94 ? -18.067 -4.964 14.633 1.00 58.25 94 PRO A N 1
ATOM 769 C CA . PRO A 1 94 ? -19.484 -5.048 14.937 1.00 58.25 94 PRO A CA 1
ATOM 770 C C . PRO A 1 94 ? -20.215 -4.397 13.760 1.00 58.25 94 PRO A C 1
ATOM 772 O O . PRO A 1 94 ? -19.774 -3.363 13.254 1.00 58.25 94 PRO A O 1
ATOM 775 N N . GLN A 1 95 ? -21.286 -5.014 13.265 1.00 50.00 95 GLN A N 1
ATOM 776 C CA . GLN A 1 95 ? -22.093 -4.376 12.230 1.00 50.00 95 GLN A CA 1
ATOM 777 C C . GLN A 1 95 ? -22.677 -3.072 12.808 1.00 50.00 95 GLN A C 1
ATOM 779 O O . GLN A 1 95 ? -23.497 -3.123 13.719 1.00 50.00 95 GLN A O 1
ATOM 784 N N . GLY A 1 96 ? -22.203 -1.928 12.291 1.00 56.50 96 GLY A N 1
ATOM 785 C CA . GLY A 1 96 ? -22.562 -0.564 12.711 1.00 56.50 96 GLY A CA 1
ATOM 786 C C . GLY A 1 96 ? -21.645 0.001 13.811 1.00 56.50 96 GLY A C 1
ATOM 787 O O . GLY A 1 96 ? -21.494 -0.599 14.866 1.00 56.50 96 GLY A O 1
ATOM 788 N N . GLU A 1 97 ? -20.972 1.142 13.671 1.00 70.75 97 GLU A N 1
ATOM 789 C CA . GLU A 1 97 ? -20.776 2.071 12.557 1.00 70.75 97 GLU A CA 1
ATOM 790 C C . GLU A 1 97 ? -19.309 2.510 12.618 1.00 70.75 97 GLU A C 1
ATOM 792 O O . GLU A 1 97 ? -18.894 3.173 13.567 1.00 70.75 97 GLU A O 1
ATOM 797 N N . LEU A 1 98 ? -18.507 2.138 11.620 1.00 81.62 98 LEU A N 1
ATOM 798 C CA . LEU A 1 98 ? -17.204 2.773 11.457 1.00 81.62 98 LEU A CA 1
ATOM 799 C C . LEU A 1 98 ? -17.417 4.257 11.151 1.00 81.62 98 LEU A C 1
ATOM 801 O O . LEU A 1 98 ? -18.207 4.607 10.265 1.00 81.62 98 LEU A O 1
ATOM 805 N N . THR A 1 99 ? -16.675 5.121 11.832 1.00 88.19 99 THR A N 1
ATOM 806 C CA . THR A 1 99 ? -16.544 6.529 11.450 1.00 88.19 99 THR A CA 1
ATOM 807 C C . THR A 1 99 ? -15.991 6.634 10.027 1.00 88.19 99 THR A C 1
ATOM 809 O O . THR A 1 99 ? -15.341 5.713 9.526 1.00 88.19 99 THR A O 1
ATOM 812 N N . GLN A 1 100 ? -16.198 7.772 9.358 1.00 89.75 100 GLN A N 1
ATOM 813 C CA . GLN A 1 100 ? -15.643 7.964 8.015 1.00 89.75 100 GLN A CA 1
ATOM 814 C C . GLN A 1 100 ? -14.115 7.805 8.006 1.00 89.75 100 GLN A C 1
ATOM 816 O O . GLN A 1 100 ? -13.585 7.101 7.157 1.00 89.75 100 GLN A O 1
ATOM 821 N N . LYS A 1 101 ? -13.420 8.344 9.017 1.00 90.19 101 LYS A N 1
ATOM 822 C CA . LYS A 1 101 ? -11.965 8.197 9.165 1.00 90.19 101 LYS A CA 1
ATOM 823 C C . LYS A 1 101 ? -11.531 6.732 9.277 1.00 90.19 101 LYS A C 1
ATOM 825 O O . LYS A 1 101 ? -10.516 6.351 8.703 1.00 90.19 101 LYS A O 1
ATOM 830 N N . GLU A 1 102 ? -12.272 5.909 10.017 1.00 90.12 102 GLU A N 1
ATOM 831 C CA . GLU A 1 102 ? -11.996 4.472 10.120 1.00 90.12 102 GLU A CA 1
ATOM 832 C C . GLU A 1 102 ? -12.234 3.763 8.787 1.00 90.12 102 GLU A C 1
ATOM 834 O O . GLU A 1 102 ? -11.392 2.973 8.375 1.00 90.12 102 GLU A O 1
ATOM 839 N N . LYS A 1 103 ? -13.327 4.074 8.079 1.00 90.31 103 LYS A N 1
ATOM 840 C CA . LYS A 1 103 ? -13.587 3.530 6.735 1.00 90.31 103 LYS A CA 1
ATOM 841 C C . LYS A 1 103 ? -12.475 3.904 5.758 1.00 90.31 103 LYS A C 1
ATOM 843 O O . LYS A 1 103 ? -11.960 3.029 5.068 1.00 90.31 103 LYS A O 1
ATOM 848 N N . ASP A 1 104 ? -12.072 5.172 5.751 1.00 92.44 104 ASP A N 1
ATOM 849 C CA . ASP A 1 104 ? -10.991 5.682 4.908 1.00 92.44 104 ASP A CA 1
ATOM 850 C C . ASP A 1 104 ? -9.672 4.985 5.241 1.00 92.44 104 ASP A C 1
ATOM 852 O O . ASP A 1 104 ? -8.950 4.562 4.344 1.00 92.44 104 ASP A O 1
ATOM 856 N N . PHE A 1 105 ? -9.372 4.804 6.530 1.00 94.06 105 PHE A N 1
ATOM 857 C CA . PHE A 1 105 ? -8.196 4.060 6.965 1.00 94.06 105 PHE A CA 1
ATOM 858 C C . PHE A 1 105 ? -8.216 2.624 6.445 1.00 94.06 105 PHE A C 1
ATOM 860 O O . PHE A 1 105 ? -7.246 2.194 5.831 1.00 94.06 105 PHE A O 1
ATOM 867 N N . VAL A 1 106 ? -9.315 1.893 6.658 1.00 92.12 106 VAL A N 1
ATOM 868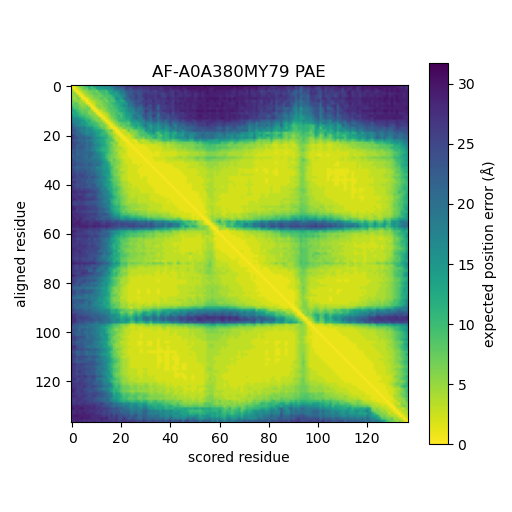 C CA . VAL A 1 106 ? -9.452 0.508 6.192 1.00 92.12 106 VAL A CA 1
ATOM 869 C C . VAL A 1 106 ? -9.286 0.427 4.674 1.00 92.12 106 VAL A C 1
ATOM 871 O O . VAL A 1 106 ? -8.526 -0.409 4.192 1.00 92.12 106 VAL A O 1
ATOM 874 N N . ALA A 1 107 ? -9.927 1.325 3.924 1.00 93.62 107 ALA A N 1
ATOM 875 C CA . ALA A 1 107 ? -9.792 1.383 2.473 1.00 93.62 107 ALA A CA 1
ATOM 876 C C . ALA A 1 107 ? -8.342 1.644 2.038 1.00 93.62 107 ALA A C 1
ATOM 878 O O . ALA A 1 107 ? -7.825 0.946 1.169 1.00 93.62 107 ALA A O 1
ATOM 879 N N . LEU A 1 108 ? -7.661 2.608 2.667 1.00 95.94 108 LEU A N 1
ATOM 880 C CA . LEU A 1 108 ? -6.262 2.918 2.373 1.00 95.94 108 LEU A CA 1
ATOM 881 C C . LEU A 1 108 ? -5.332 1.736 2.657 1.00 95.94 108 LEU A C 1
ATOM 883 O O . LEU A 1 108 ? -4.403 1.515 1.886 1.00 95.94 108 LEU A O 1
ATOM 887 N N . VAL A 1 109 ? -5.578 0.982 3.734 1.00 95.19 109 VAL A N 1
ATOM 888 C CA . VAL A 1 109 ? -4.797 -0.217 4.069 1.00 95.19 109 VAL A CA 1
ATOM 889 C C . VAL A 1 109 ? -4.905 -1.259 2.963 1.00 95.19 109 VAL A C 1
ATOM 891 O O . VAL A 1 109 ? -3.875 -1.739 2.499 1.00 95.19 109 VAL A O 1
ATOM 894 N N . TYR A 1 110 ? -6.123 -1.582 2.523 1.00 94.75 110 TYR A N 1
ATOM 895 C CA . TYR A 1 110 ? -6.325 -2.592 1.483 1.00 94.75 110 TYR A CA 1
ATOM 896 C C . TYR A 1 110 ? -5.793 -2.141 0.122 1.00 94.75 110 TYR A C 1
ATOM 898 O O . TYR A 1 110 ? -5.099 -2.907 -0.529 1.00 94.75 110 TYR A O 1
ATOM 906 N N . ILE A 1 111 ? -6.004 -0.878 -0.266 1.00 95.38 111 ILE A N 1
ATOM 907 C CA . ILE A 1 111 ? -5.426 -0.336 -1.507 1.00 95.38 111 ILE A CA 1
ATOM 908 C C . ILE A 1 111 ? -3.891 -0.395 -1.472 1.00 95.38 111 ILE A C 1
ATOM 910 O O . ILE A 1 111 ? -3.262 -0.736 -2.470 1.00 95.38 111 ILE A O 1
ATOM 914 N N . ALA A 1 112 ? -3.273 -0.061 -0.336 1.00 94.56 112 ALA A N 1
ATOM 915 C CA . ALA A 1 112 ? -1.823 -0.132 -0.195 1.00 94.56 112 ALA A CA 1
ATOM 916 C C . ALA A 1 112 ? -1.301 -1.576 -0.299 1.00 94.56 112 ALA A C 1
ATOM 918 O O . ALA A 1 112 ? -0.277 -1.794 -0.946 1.00 94.56 112 ALA A O 1
ATOM 919 N N . ASP A 1 113 ? -1.990 -2.543 0.314 1.00 94.81 113 ASP A N 1
ATOM 920 C CA . ASP A 1 113 ? -1.640 -3.968 0.239 1.00 94.81 113 ASP A CA 1
ATOM 921 C C . ASP A 1 113 ? -1.765 -4.502 -1.199 1.00 94.81 113 ASP A C 1
ATOM 923 O O . ASP A 1 113 ? -0.799 -5.046 -1.736 1.00 94.81 113 ASP A O 1
ATOM 927 N N . ASP A 1 114 ? -2.890 -4.221 -1.866 1.00 95.12 114 ASP A N 1
ATOM 928 C CA . ASP A 1 114 ? -3.147 -4.613 -3.259 1.00 95.12 114 ASP A CA 1
ATOM 929 C C . ASP A 1 114 ? -2.095 -4.028 -4.215 1.00 95.12 114 ASP A C 1
AT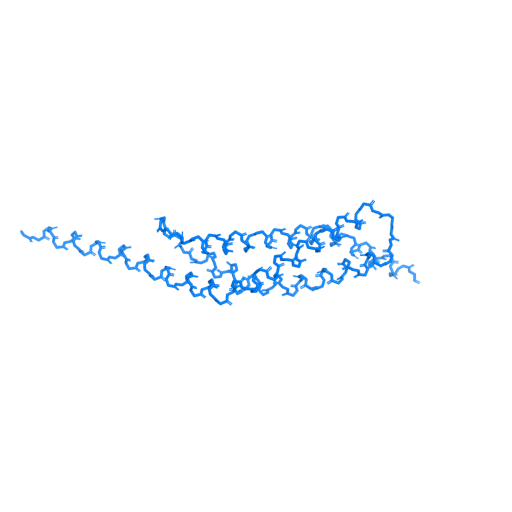OM 931 O O . ASP A 1 114 ? -1.551 -4.732 -5.070 1.00 95.12 114 ASP A O 1
ATOM 935 N N . ASN A 1 115 ? -1.748 -2.746 -4.052 1.0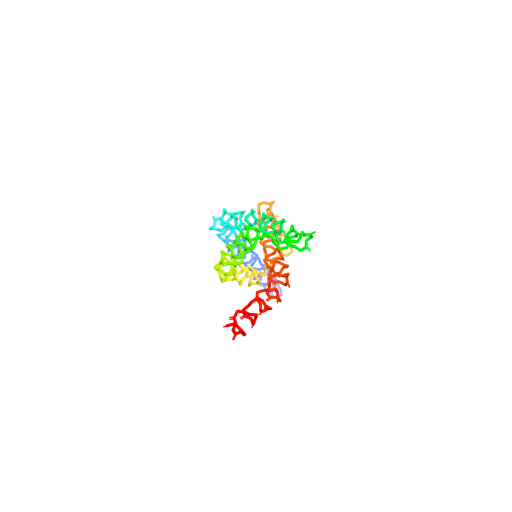0 94.81 115 ASN A N 1
ATOM 936 C CA . ASN A 1 115 ? -0.706 -2.109 -4.856 1.00 94.81 115 ASN A CA 1
ATOM 937 C C . ASN A 1 115 ? 0.654 -2.795 -4.666 1.00 94.81 115 ASN A C 1
ATOM 939 O O . ASN A 1 115 ? 1.379 -3.017 -5.638 1.00 94.81 115 ASN A O 1
ATOM 943 N N . ILE A 1 116 ? 1.026 -3.114 -3.421 1.00 93.00 116 ILE A N 1
ATOM 944 C CA . ILE A 1 116 ? 2.285 -3.804 -3.117 1.00 93.00 116 ILE A CA 1
ATOM 945 C C . ILE A 1 116 ? 2.307 -5.189 -3.771 1.00 93.00 116 ILE A C 1
ATOM 947 O O . ILE A 1 116 ? 3.329 -5.570 -4.353 1.00 93.00 116 ILE A O 1
ATOM 951 N N . GLU A 1 117 ? 1.206 -5.938 -3.689 1.00 93.12 117 GLU A N 1
ATOM 952 C CA . GLU A 1 117 ? 1.090 -7.261 -4.300 1.00 93.12 117 GLU A CA 1
ATOM 953 C C . GLU A 1 117 ? 1.205 -7.195 -5.828 1.00 93.12 117 GLU A C 1
ATOM 955 O O . GLU A 1 117 ? 1.983 -7.947 -6.423 1.00 93.12 117 GLU A O 1
ATOM 960 N N . GLU A 1 118 ? 0.513 -6.251 -6.465 1.00 93.62 118 GLU A N 1
ATOM 961 C CA . GLU A 1 118 ? 0.555 -6.082 -7.917 1.00 93.62 118 GLU A CA 1
ATOM 962 C C . GLU A 1 118 ? 1.956 -5.676 -8.404 1.00 93.62 118 GLU A C 1
ATOM 964 O O . GLU A 1 118 ? 2.467 -6.230 -9.381 1.00 93.62 118 GLU A O 1
ATOM 969 N N . ILE A 1 119 ? 2.646 -4.782 -7.688 1.00 92.19 119 ILE A N 1
ATOM 970 C CA . ILE A 1 119 ? 4.035 -4.411 -8.005 1.00 92.19 119 ILE A CA 1
ATOM 971 C C . ILE A 1 119 ? 4.966 -5.619 -7.882 1.00 92.19 119 ILE A C 1
ATOM 973 O O . ILE A 1 119 ? 5.805 -5.844 -8.759 1.00 92.19 119 ILE A O 1
ATOM 977 N N . ALA A 1 120 ? 4.826 -6.418 -6.820 1.00 91.06 120 ALA A N 1
ATOM 978 C CA . ALA A 1 120 ? 5.636 -7.618 -6.631 1.00 91.06 120 ALA A CA 1
ATOM 979 C C . ALA A 1 120 ? 5.417 -8.623 -7.770 1.00 91.06 120 ALA A C 1
ATOM 981 O O . ALA A 1 120 ? 6.383 -9.117 -8.357 1.00 91.06 120 ALA A O 1
ATOM 982 N N . LYS A 1 121 ? 4.159 -8.859 -8.152 1.00 91.31 121 LYS A N 1
ATOM 983 C CA . LYS A 1 121 ? 3.785 -9.741 -9.263 1.00 91.31 121 LYS A CA 1
ATOM 984 C C . LYS A 1 121 ? 4.411 -9.308 -10.590 1.00 91.31 121 LYS A C 1
ATOM 986 O O . LYS A 1 121 ? 4.840 -10.160 -11.369 1.00 91.31 121 LYS A O 1
ATOM 991 N N . GLN A 1 122 ? 4.493 -8.004 -10.837 1.00 90.25 122 GLN A N 1
ATOM 992 C CA . GLN A 1 122 ? 5.090 -7.450 -12.052 1.00 90.25 122 GLN A CA 1
ATOM 993 C C . GLN A 1 122 ? 6.629 -7.493 -12.028 1.00 90.25 122 GLN A C 1
ATOM 995 O O . GLN A 1 122 ? 7.249 -7.874 -13.023 1.00 90.25 122 GLN A O 1
ATOM 1000 N N . LEU A 1 123 ? 7.267 -7.137 -10.908 1.00 88.69 123 LEU A N 1
ATOM 1001 C CA . LEU A 1 123 ? 8.726 -6.991 -10.833 1.00 88.69 123 LEU A CA 1
ATOM 1002 C C . LEU A 1 123 ? 9.473 -8.288 -10.521 1.00 88.69 123 LEU A C 1
ATOM 1004 O O . LEU A 1 123 ? 10.546 -8.514 -11.086 1.00 88.69 123 LEU A O 1
ATOM 1008 N N . GLU A 1 124 ? 8.949 -9.167 -9.664 1.00 89.44 124 GLU A N 1
ATOM 1009 C CA . GLU A 1 124 ? 9.655 -10.392 -9.265 1.00 89.44 124 GLU A CA 1
ATOM 1010 C C . GLU A 1 124 ? 10.109 -11.268 -10.447 1.00 89.44 124 GLU A C 1
ATOM 1012 O O . GLU A 1 124 ? 11.269 -11.709 -10.445 1.00 89.44 124 GLU A O 1
ATOM 1017 N N . PRO A 1 125 ? 9.272 -11.534 -11.474 1.00 88.00 125 PRO A N 1
ATOM 1018 C CA . PRO A 1 125 ? 9.693 -12.322 -12.631 1.00 88.00 125 PRO A CA 1
ATOM 1019 C C . PRO A 1 125 ? 10.840 -11.656 -13.401 1.00 88.00 125 PRO A C 1
ATOM 1021 O O . PRO A 1 125 ? 11.786 -12.327 -13.831 1.00 88.00 125 PRO A O 1
ATOM 1024 N N . LEU A 1 126 ? 10.788 -10.329 -13.537 1.00 84.25 126 LEU A N 1
ATOM 1025 C CA . LEU A 1 126 ? 11.787 -9.544 -14.253 1.00 84.25 126 LEU A CA 1
ATOM 1026 C C . LEU A 1 126 ? 13.124 -9.534 -13.497 1.00 84.25 126 LEU A C 1
ATOM 1028 O O . LEU A 1 126 ? 14.177 -9.783 -14.091 1.00 84.25 126 LEU A O 1
ATOM 1032 N N . ILE A 1 127 ? 13.088 -9.357 -12.173 1.00 83.38 127 ILE A N 1
ATOM 1033 C CA . ILE A 1 127 ? 14.266 -9.409 -11.296 1.00 83.38 127 ILE A CA 1
ATOM 1034 C C . ILE A 1 127 ? 14.927 -10.787 -11.355 1.00 83.38 127 ILE A C 1
ATOM 1036 O O . ILE A 1 127 ? 16.152 -10.883 -11.496 1.00 83.38 127 ILE A O 1
ATOM 1040 N N . LYS A 1 128 ? 14.133 -11.867 -11.278 1.00 85.38 128 LYS A N 1
ATOM 1041 C CA . LYS A 1 128 ? 14.636 -13.245 -11.410 1.00 85.38 128 LYS A CA 1
ATOM 1042 C C . LYS A 1 128 ? 15.367 -13.406 -12.746 1.00 85.38 128 LYS A C 1
ATOM 1044 O O . LYS A 1 128 ? 16.536 -13.794 -12.754 1.00 85.38 128 LYS A O 1
ATOM 1049 N N . LYS A 1 129 ? 14.740 -13.016 -13.862 1.00 81.75 129 LYS A N 1
ATOM 1050 C CA . LYS A 1 129 ? 15.339 -13.070 -15.208 1.00 81.75 129 LYS A CA 1
ATOM 1051 C C . LYS A 1 129 ? 16.651 -12.280 -15.302 1.00 81.75 129 LYS A C 1
ATOM 1053 O O . LYS A 1 129 ? 17.628 -12.785 -15.860 1.00 81.75 129 LYS A O 1
ATOM 1058 N N . TYR A 1 130 ? 16.701 -11.076 -14.733 1.00 73.94 130 TYR A N 1
ATOM 1059 C CA . TYR A 1 130 ? 17.894 -10.225 -14.750 1.00 73.94 130 TYR A CA 1
ATOM 1060 C C . TYR A 1 130 ? 19.057 -10.832 -13.945 1.00 73.94 130 TYR A C 1
ATOM 1062 O O . TYR A 1 130 ? 20.186 -10.906 -14.439 1.00 73.94 130 TYR A O 1
ATOM 1070 N N . ARG A 1 131 ? 18.787 -11.364 -12.741 1.00 73.06 131 ARG A N 1
ATOM 1071 C CA . ARG A 1 131 ? 19.799 -12.052 -11.914 1.00 73.06 131 ARG A CA 1
ATOM 1072 C C . ARG A 1 131 ? 20.400 -13.272 -12.620 1.00 73.06 131 ARG A C 1
ATOM 1074 O O . ARG A 1 131 ? 21.608 -13.483 -12.523 1.00 73.06 131 ARG A O 1
ATOM 1081 N N . PHE A 1 132 ? 19.599 -14.050 -13.352 1.00 64.44 132 PHE A N 1
ATOM 1082 C CA . PHE A 1 132 ? 20.101 -15.208 -14.104 1.00 64.44 132 PHE A CA 1
ATOM 1083 C C . PHE A 1 132 ? 20.967 -14.819 -15.307 1.00 64.44 132 PHE A C 1
ATOM 1085 O O . PHE A 1 132 ? 21.960 -15.496 -15.570 1.00 64.44 132 PHE A O 1
ATOM 1092 N N . LYS A 1 133 ? 20.655 -13.721 -16.010 1.00 62.41 133 LYS A N 1
ATOM 1093 C CA . LYS A 1 133 ? 21.495 -13.226 -17.116 1.00 62.41 133 LYS A CA 1
ATOM 1094 C C . LYS A 1 133 ? 22.888 -12.798 -16.645 1.00 62.41 133 LYS A C 1
ATOM 1096 O O . LYS A 1 133 ? 23.864 -13.095 -17.324 1.00 62.41 133 LYS A O 1
ATOM 1101 N N . LYS A 1 134 ? 22.993 -12.145 -15.482 1.00 59.19 134 LYS A N 1
ATOM 1102 C CA . LYS A 1 134 ? 24.280 -11.673 -14.939 1.00 59.19 134 LYS A CA 1
ATOM 1103 C C . LYS A 1 134 ? 25.214 -12.811 -14.503 1.00 59.19 134 LYS A C 1
ATOM 1105 O O . LYS A 1 134 ? 26.416 -12.632 -14.560 1.00 59.19 134 LYS A O 1
ATOM 1110 N N . LYS A 1 135 ? 24.684 -13.977 -14.110 1.00 60.28 135 LYS A N 1
ATOM 1111 C CA . LYS A 1 135 ? 25.494 -15.154 -13.728 1.00 60.28 135 LYS A CA 1
ATOM 1112 C C . LYS A 1 135 ? 26.087 -15.934 -14.912 1.00 60.28 135 LYS A C 1
ATOM 1114 O O . LYS A 1 135 ? 26.862 -16.853 -14.686 1.00 60.28 135 LYS A O 1
ATOM 1119 N N . ARG A 1 136 ? 25.666 -15.639 -16.147 1.00 54.34 136 ARG A N 1
ATOM 1120 C CA . ARG A 1 136 ? 26.131 -16.316 -17.373 1.00 54.34 136 ARG A CA 1
ATOM 1121 C C . ARG A 1 136 ? 27.177 -15.507 -18.157 1.00 54.34 136 ARG A C 1
ATOM 1123 O O . ARG A 1 136 ? 27.542 -15.922 -19.251 1.00 54.34 136 ARG A O 1
ATOM 1130 N N . LYS A 1 137 ? 27.595 -14.356 -17.632 1.00 47.91 137 LYS A N 1
ATOM 1131 C CA . LYS A 1 137 ? 28.726 -13.558 -18.116 1.00 47.91 137 LYS A CA 1
ATOM 1132 C C . LYS A 1 137 ? 29.833 -13.632 -17.080 1.00 47.91 137 LYS A C 1
ATOM 1134 O O . LYS A 1 137 ? 30.999 -13.593 -17.509 1.00 47.91 137 LYS A O 1
#

Nearest PDB structures (foldseek):
  3lg7-assembly1_B  TM=3.757E-01  e=3.680E-02  synthetic construct
  3jbr-assembly1_E  TM=4.267E-01  e=1.036E+00  Oryctolagus cuniculus

pLDDT: mean 80.76, std 16.11, range [46.03, 95.94]

Mean predicted aligned error: 9.81 Å

Secondary structure (DSSP, 8-state):
--HHHHHHHHHHHHHHHHHHHHHHHHHHHHHHHHHHHHHHHHHHHHHHHHHHHHHSS--HHHHHHHHHHHHHHHHHHHHHIIIIIHHHHHS---SS---HHHHHHHHHHHHHHHHHHHHHHHHHHHHHHHHHHHTT-

Solvent-accessible surface area (backbone atoms only — not comparable to full-atom values): 7740 Å² total; per-residue (Å²): 136,74,74,66,60,62,59,58,60,58,59,59,60,63,56,54,58,49,54,59,39,53,56,51,50,53,52,53,44,74,75,37,46,69,60,41,51,50,50,28,55,52,30,54,56,39,41,54,44,44,54,51,50,76,74,45,80,93,46,69,66,52,50,52,51,40,52,51,39,52,58,53,46,55,61,48,48,57,49,44,42,64,74,41,49,54,56,55,73,69,51,71,77,58,89,77,77,77,50,70,68,53,49,51,44,54,50,40,49,52,54,28,52,52,39,49,51,53,43,46,68,63,44,52,64,53,52,53,54,52,59,56,57,63,75,76,109

Organism: NCBI:txid279832